Protein AF-A0A9E6JN52-F1 (afdb_monomer_lite)

Sequence (82 aa):
MLEKAIEAIRKSEDRPGLARLRLEKYHEGLSVQILHIGSYEAEAPVIARMHAFIEENGYQPSGKHHEIYLSDPRKVEPAKLK

Radius of gyration: 18.17 Å; chains: 1; bounding box: 39×21×41 Å

pLDDT: mean 94.37, std 3.64, range [80.5, 98.5]

Structure (mmCIF, N/CA/C/O backbone):
data_AF-A0A9E6JN52-F1
#
_entry.id   AF-A0A9E6JN52-F1
#
loop_
_atom_site.group_PDB
_atom_site.id
_atom_site.type_symbol
_atom_site.label_atom_id
_atom_site.label_alt_id
_atom_site.label_comp_id
_atom_site.label_asym_id
_atom_site.label_entity_id
_atom_site.label_seq_id
_atom_site.pdbx_PDB_ins_code
_atom_site.Cartn_x
_atom_site.Cartn_y
_atom_site.Cartn_z
_atom_site.occupancy
_atom_site.B_iso_or_equiv
_atom_site.auth_seq_id
_atom_site.auth_comp_id
_atom_site.auth_asym_id
_atom_site.auth_atom_id
_atom_site.pdbx_PDB_model_num
ATOM 1 N N . MET A 1 1 ? 8.593 7.362 -23.268 1.00 85.31 1 MET A N 1
ATOM 2 C CA . MET A 1 1 ? 9.615 6.949 -22.276 1.00 85.31 1 MET A CA 1
ATOM 3 C C . MET A 1 1 ? 9.523 5.455 -21.982 1.00 85.31 1 MET A C 1
ATOM 5 O O . MET A 1 1 ? 10.502 4.775 -22.243 1.00 85.31 1 MET A O 1
ATOM 9 N N . LEU A 1 2 ? 8.365 4.930 -21.549 1.00 91.31 2 LEU A N 1
ATOM 10 C CA . LEU A 1 2 ? 8.181 3.494 -21.264 1.00 91.31 2 LEU A CA 1
ATOM 11 C C . LEU A 1 2 ? 8.482 2.578 -22.467 1.00 91.31 2 LEU A C 1
ATOM 13 O O . LEU A 1 2 ? 9.315 1.689 -22.359 1.00 91.31 2 LEU A O 1
ATOM 17 N N . GLU A 1 3 ? 7.867 2.828 -23.624 1.00 90.81 3 GLU A N 1
ATOM 18 C CA . GLU A 1 3 ? 8.043 1.989 -24.826 1.00 90.81 3 GLU A CA 1
ATOM 19 C C . GLU A 1 3 ? 9.502 1.915 -25.288 1.00 90.81 3 GLU A C 1
ATOM 21 O O . GLU A 1 3 ? 10.017 0.836 -25.564 1.00 90.81 3 GLU A O 1
ATOM 26 N N . LYS A 1 4 ? 10.201 3.059 -25.293 1.00 92.25 4 LYS A N 1
ATOM 27 C CA . LYS A 1 4 ? 11.629 3.122 -25.638 1.00 92.25 4 LYS A CA 1
ATOM 28 C C . LYS A 1 4 ? 12.487 2.291 -24.677 1.00 92.25 4 LYS A C 1
ATOM 30 O O . LYS A 1 4 ? 13.437 1.656 -25.121 1.00 92.25 4 LYS A O 1
ATOM 35 N N . ALA A 1 5 ? 12.156 2.284 -23.383 1.00 91.56 5 ALA A N 1
ATOM 36 C CA . ALA A 1 5 ? 12.860 1.473 -22.391 1.00 91.56 5 ALA A CA 1
ATOM 37 C C . ALA A 1 5 ? 12.578 -0.030 -22.570 1.00 91.56 5 ALA A C 1
ATOM 39 O O . ALA A 1 5 ? 13.507 -0.831 -22.504 1.00 91.56 5 ALA A O 1
ATOM 40 N N . ILE A 1 6 ? 11.325 -0.409 -22.854 1.00 92.56 6 ILE A N 1
ATOM 41 C CA . ILE A 1 6 ? 10.956 -1.802 -23.157 1.00 92.56 6 ILE A CA 1
ATOM 42 C C . ILE A 1 6 ? 11.728 -2.303 -24.383 1.00 92.56 6 ILE A C 1
ATOM 44 O O . ILE A 1 6 ? 12.308 -3.385 -24.337 1.00 92.56 6 ILE A O 1
ATOM 48 N N . GLU A 1 7 ? 11.773 -1.507 -25.451 1.00 90.56 7 GLU A N 1
ATOM 49 C CA . GLU A 1 7 ? 12.483 -1.855 -26.683 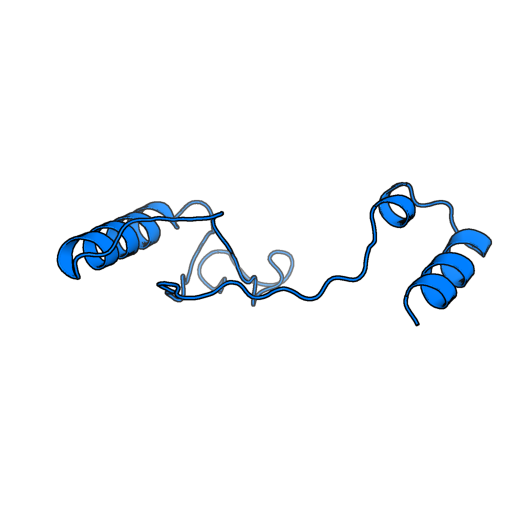1.00 90.56 7 GLU A CA 1
ATOM 50 C C . GLU A 1 7 ? 13.994 -2.012 -26.462 1.00 90.56 7 GLU A C 1
ATOM 52 O O . GLU A 1 7 ? 14.607 -2.938 -26.986 1.00 90.56 7 GLU A O 1
ATOM 57 N N . ALA A 1 8 ? 14.603 -1.145 -25.647 1.00 91.62 8 ALA A N 1
ATOM 58 C CA . ALA A 1 8 ? 16.020 -1.258 -25.310 1.00 91.62 8 ALA A CA 1
ATOM 59 C C . ALA A 1 8 ? 16.340 -2.57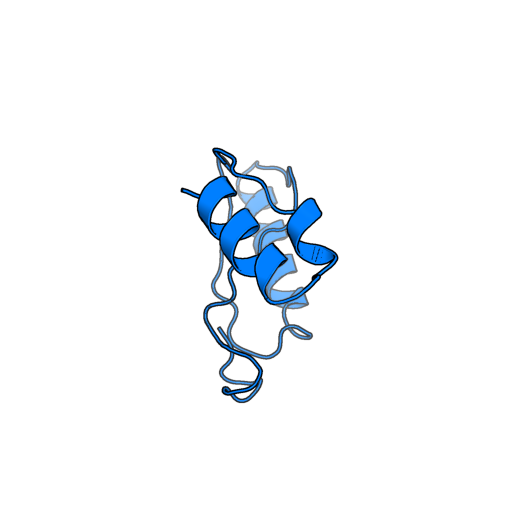1 -24.573 1.00 91.62 8 ALA A C 1
ATOM 61 O O . ALA A 1 8 ? 17.336 -3.215 -24.893 1.00 91.62 8 ALA A O 1
ATOM 62 N N . ILE A 1 9 ? 15.486 -2.990 -23.631 1.00 91.88 9 ILE A N 1
ATOM 63 C CA . ILE A 1 9 ? 15.696 -4.220 -22.850 1.00 91.88 9 ILE A CA 1
ATOM 64 C C . ILE A 1 9 ? 15.444 -5.471 -23.703 1.00 91.88 9 ILE A C 1
ATOM 66 O O . ILE A 1 9 ? 16.220 -6.420 -23.624 1.00 91.88 9 ILE A O 1
ATOM 70 N N . ARG A 1 10 ? 14.412 -5.469 -24.560 1.00 88.69 10 ARG A N 1
ATOM 71 C CA . ARG A 1 10 ? 14.093 -6.613 -25.438 1.00 88.69 10 ARG A CA 1
ATOM 72 C C . ARG A 1 10 ? 15.238 -7.003 -26.371 1.00 88.69 10 ARG A C 1
ATOM 74 O O . ARG A 1 10 ? 15.364 -8.171 -26.713 1.00 88.69 10 ARG A O 1
ATOM 81 N N . LYS A 1 11 ? 16.076 -6.043 -26.774 1.00 86.62 11 LYS A N 1
ATOM 82 C CA . LYS A 1 11 ? 17.252 -6.305 -27.621 1.00 86.62 11 LYS A CA 1
ATOM 83 C C . LYS A 1 11 ? 18.360 -7.071 -26.900 1.00 86.62 11 LYS A C 1
ATOM 85 O O . LYS A 1 11 ? 19.155 -7.723 -27.567 1.00 86.62 11 LYS A O 1
ATOM 90 N N . SER A 1 12 ? 18.437 -6.969 -25.572 1.00 84.75 12 SER A N 1
ATOM 91 C CA . SER A 1 12 ? 19.463 -7.638 -24.763 1.00 84.75 12 SER A CA 1
ATOM 92 C C . SER A 1 12 ? 18.970 -8.911 -24.078 1.00 84.75 12 SER A C 1
ATOM 94 O O . SER A 1 12 ? 19.767 -9.814 -23.850 1.00 84.75 12 SER A O 1
ATOM 96 N N . GLU A 1 13 ? 17.686 -8.983 -23.715 1.00 85.50 13 GLU A N 1
ATOM 97 C CA . GLU A 1 13 ? 17.133 -10.097 -22.943 1.00 85.50 13 GLU A CA 1
ATOM 98 C C . GLU A 1 13 ? 15.619 -10.219 -23.164 1.00 85.50 13 GLU A C 1
ATOM 100 O O . GLU A 1 13 ? 14.879 -9.243 -23.000 1.00 85.50 13 GLU A O 1
ATOM 105 N N . ASP A 1 14 ? 15.139 -11.424 -23.491 1.00 80.50 14 ASP A N 1
ATOM 106 C CA . ASP A 1 14 ? 13.701 -11.682 -23.555 1.00 80.50 14 ASP A CA 1
ATOM 107 C C . ASP A 1 14 ? 13.152 -11.972 -22.153 1.00 80.50 14 ASP A C 1
ATOM 109 O O . ASP A 1 14 ? 13.446 -12.995 -21.533 1.00 80.50 14 ASP A O 1
ATOM 113 N N . ARG A 1 15 ? 12.359 -11.032 -21.634 1.00 88.06 15 ARG A N 1
ATOM 114 C CA . ARG A 1 15 ? 11.706 -11.140 -20.329 1.00 88.06 15 ARG A CA 1
ATOM 115 C C . ARG A 1 15 ? 10.190 -11.155 -20.523 1.00 88.06 15 ARG A C 1
ATOM 117 O O . ARG A 1 15 ? 9.620 -10.102 -20.832 1.00 88.06 15 ARG A O 1
ATOM 124 N N . PRO A 1 16 ? 9.498 -12.268 -20.207 1.00 87.00 16 PRO A N 1
ATOM 125 C CA . PRO A 1 16 ? 8.044 -12.381 -20.367 1.00 87.00 16 PRO A CA 1
ATOM 126 C C . PRO A 1 16 ? 7.246 -11.282 -19.646 1.00 87.00 16 PRO A C 1
ATOM 128 O O . PRO A 1 16 ? 6.147 -10.910 -20.055 1.00 87.00 16 PRO A O 1
ATOM 131 N N . GLY A 1 17 ? 7.804 -10.713 -18.571 1.00 90.38 17 GLY A N 1
ATOM 132 C CA . GLY A 1 17 ? 7.194 -9.611 -17.828 1.00 90.38 17 GLY A CA 1
ATOM 133 C C . GLY A 1 17 ? 7.026 -8.314 -18.626 1.00 90.38 17 GLY A C 1
ATOM 134 O O . GLY A 1 17 ? 6.098 -7.563 -18.335 1.00 90.38 17 GLY A O 1
ATOM 135 N N . LEU A 1 18 ? 7.8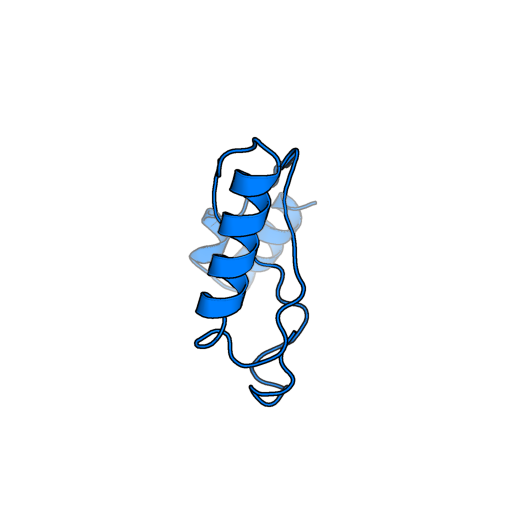59 -8.058 -19.642 1.00 91.69 18 LEU A N 1
ATOM 136 C CA . LEU A 1 18 ? 7.858 -6.786 -20.377 1.00 91.69 18 LEU A CA 1
ATOM 137 C C . LEU A 1 18 ? 6.547 -6.536 -21.123 1.00 91.69 18 LEU A C 1
ATOM 139 O O . LEU A 1 18 ? 6.093 -5.399 -21.186 1.00 91.69 18 LEU A O 1
ATOM 143 N N . ALA A 1 19 ? 5.914 -7.588 -21.648 1.00 89.06 19 ALA A N 1
ATOM 144 C CA . ALA A 1 19 ? 4.636 -7.478 -22.352 1.00 89.06 19 ALA A CA 1
ATOM 145 C C . ALA A 1 19 ? 3.467 -7.056 -21.440 1.00 89.06 19 ALA A C 1
ATOM 147 O O . ALA A 1 19 ? 2.436 -6.619 -21.938 1.00 89.06 19 ALA A O 1
ATOM 148 N N . ARG A 1 20 ? 3.621 -7.174 -20.113 1.00 92.00 20 ARG A N 1
ATOM 149 C CA . ARG A 1 20 ? 2.596 -6.802 -19.123 1.00 92.00 20 ARG A CA 1
ATOM 150 C C . ARG A 1 20 ? 2.757 -5.373 -18.598 1.00 92.00 20 ARG A C 1
ATOM 152 O O . ARG A 1 20 ? 1.901 -4.906 -17.848 1.00 92.00 20 ARG A O 1
ATOM 159 N N . LEU A 1 21 ? 3.848 -4.689 -18.948 1.00 93.25 21 LEU A N 1
ATOM 160 C CA . LEU A 1 21 ? 4.098 -3.321 -18.506 1.00 93.25 21 LEU A CA 1
ATOM 161 C C . LEU A 1 21 ? 3.202 -2.343 -19.262 1.00 93.25 21 LEU A C 1
ATOM 163 O O . LEU A 1 21 ? 3.088 -2.390 -20.484 1.00 93.25 21 LEU A O 1
ATOM 167 N N . ARG A 1 22 ? 2.606 -1.415 -18.522 1.00 93.50 22 ARG A N 1
ATOM 168 C CA . ARG A 1 22 ? 1.752 -0.354 -19.053 1.00 93.50 22 ARG A CA 1
ATOM 169 C C . ARG A 1 22 ? 1.928 0.908 -18.225 1.00 93.50 22 ARG A C 1
ATOM 171 O O . ARG A 1 22 ? 2.308 0.835 -17.058 1.00 93.50 22 ARG A O 1
ATOM 178 N N . LEU A 1 23 ? 1.643 2.052 -18.833 1.00 94.81 23 LEU A N 1
ATOM 179 C CA . LEU A 1 23 ? 1.560 3.327 -18.134 1.00 94.81 23 LEU A CA 1
ATOM 180 C C . LEU A 1 23 ? 0.089 3.666 -17.909 1.00 94.81 23 LEU A C 1
ATOM 182 O O . LEU A 1 23 ? -0.713 3.576 -18.834 1.00 94.81 23 LEU A O 1
ATOM 186 N N . GLU A 1 24 ? -0.253 4.070 -16.694 1.00 94.25 24 GLU A N 1
ATOM 187 C CA . GLU A 1 24 ? -1.618 4.431 -16.327 1.00 94.25 24 GLU A CA 1
ATOM 188 C C . GLU A 1 24 ? -1.611 5.629 -15.378 1.00 94.25 24 GLU A C 1
ATOM 190 O O . GLU A 1 24 ? -0.692 5.796 -14.575 1.00 94.25 24 GLU A O 1
ATOM 195 N N . LYS A 1 25 ? -2.649 6.466 -15.478 1.00 96.00 25 LYS A N 1
ATOM 196 C CA . LYS A 1 25 ? -2.987 7.436 -14.436 1.00 96.00 25 LYS A CA 1
ATOM 197 C C . LYS A 1 25 ? -3.881 6.735 -13.425 1.00 96.00 25 LYS A C 1
ATOM 199 O O . LYS A 1 25 ? -4.939 6.240 -13.801 1.00 96.00 25 LYS A O 1
ATOM 204 N N . TYR A 1 26 ? -3.469 6.725 -12.168 1.00 94.25 26 TYR A N 1
ATOM 205 C CA . TYR A 1 26 ? -4.212 6.075 -11.101 1.00 94.25 26 TYR A CA 1
ATOM 206 C C . TYR A 1 26 ? -4.691 7.120 -10.095 1.00 94.25 26 TYR A C 1
ATOM 208 O O . TYR A 1 26 ? -3.897 7.922 -9.607 1.00 94.25 26 TYR A O 1
ATOM 216 N N . HIS A 1 27 ? -5.994 7.127 -9.821 1.00 95.50 27 HIS A N 1
ATOM 217 C CA . HIS A 1 27 ? -6.610 7.933 -8.773 1.00 95.50 27 HIS A CA 1
ATOM 218 C C . HIS A 1 27 ? -7.351 6.984 -7.837 1.00 95.50 27 HIS A C 1
ATOM 220 O O . HIS A 1 27 ? -8.433 6.506 -8.169 1.00 95.50 27 HIS A O 1
ATOM 226 N N . GLU A 1 28 ? -6.731 6.693 -6.699 1.00 95.38 28 GLU A N 1
ATOM 227 C CA . GLU A 1 28 ? -7.235 5.717 -5.731 1.00 95.38 28 GLU A CA 1
ATOM 228 C C . GLU A 1 28 ? -8.514 6.187 -5.030 1.00 95.38 28 GLU A C 1
ATOM 230 O O . GLU A 1 28 ? -9.433 5.402 -4.825 1.00 95.38 28 GLU A O 1
ATOM 235 N N . GLY A 1 29 ? -8.611 7.490 -4.749 1.00 96.25 29 GLY A N 1
ATOM 236 C CA . GLY A 1 29 ? -9.738 8.078 -4.032 1.00 96.25 29 GLY A CA 1
ATOM 237 C C . GLY A 1 29 ? -9.525 8.115 -2.519 1.00 96.25 29 GLY A C 1
ATOM 238 O O . GLY A 1 29 ? -8.397 8.219 -2.043 1.00 96.25 29 GLY A O 1
ATOM 239 N N . LEU A 1 30 ? -10.632 8.127 -1.773 1.00 96.69 30 LEU A N 1
ATOM 240 C CA . LEU A 1 30 ? -10.619 8.178 -0.313 1.00 96.69 30 LEU A CA 1
ATOM 241 C C . LEU A 1 30 ? -10.201 6.819 0.256 1.00 96.69 30 LEU A C 1
ATOM 243 O O . LEU A 1 30 ? -10.851 5.813 -0.021 1.00 96.69 30 LEU A O 1
ATOM 247 N N . SER A 1 31 ? -9.178 6.824 1.107 1.00 97.19 31 SER A N 1
ATOM 248 C CA . SER A 1 31 ? -8.620 5.613 1.709 1.00 97.19 31 SER A CA 1
ATOM 2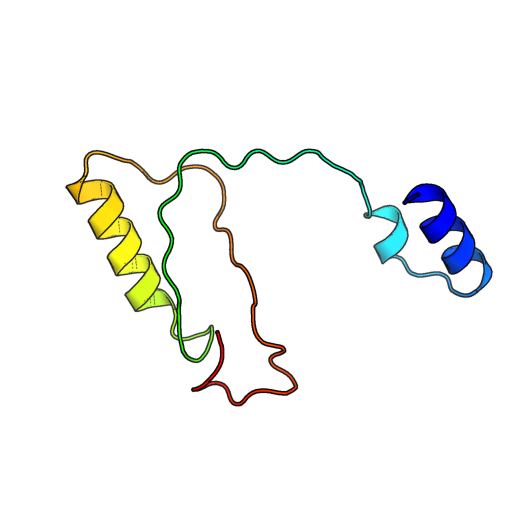49 C C . SER A 1 31 ? -8.398 5.791 3.207 1.00 97.19 31 SER A C 1
ATOM 251 O O . SER A 1 31 ? -8.115 6.890 3.689 1.00 97.19 31 SER A O 1
ATOM 253 N N . VAL A 1 32 ? -8.466 4.681 3.940 1.00 97.50 32 VAL A N 1
ATOM 254 C CA . VAL A 1 32 ? -7.890 4.564 5.284 1.00 97.50 32 VAL A CA 1
ATOM 255 C C . VAL A 1 32 ? -6.524 3.911 5.132 1.00 97.50 32 VAL A C 1
ATOM 257 O O . VAL A 1 32 ? -6.386 2.943 4.391 1.00 97.50 32 VAL A O 1
ATOM 260 N N . GLN A 1 33 ? -5.516 4.439 5.823 1.00 97.38 33 GLN A N 1
ATOM 261 C CA . GLN A 1 33 ? -4.146 3.933 5.768 1.00 97.38 33 GLN A CA 1
ATOM 262 C C . GLN A 1 33 ? -3.552 3.824 7.169 1.00 97.38 33 GLN A C 1
ATOM 264 O O . GLN A 1 33 ? -3.895 4.592 8.071 1.00 97.38 33 GLN A O 1
ATOM 269 N N . ILE A 1 34 ? -2.614 2.901 7.335 1.00 97.25 34 ILE A N 1
ATOM 270 C CA . ILE A 1 34 ? -1.829 2.737 8.555 1.00 97.25 34 ILE A CA 1
ATOM 271 C C . ILE A 1 34 ? -0.436 2.231 8.188 1.00 97.25 34 ILE A C 1
ATOM 273 O O . ILE A 1 34 ? -0.266 1.533 7.192 1.00 97.25 34 ILE A O 1
ATOM 277 N N . LEU A 1 35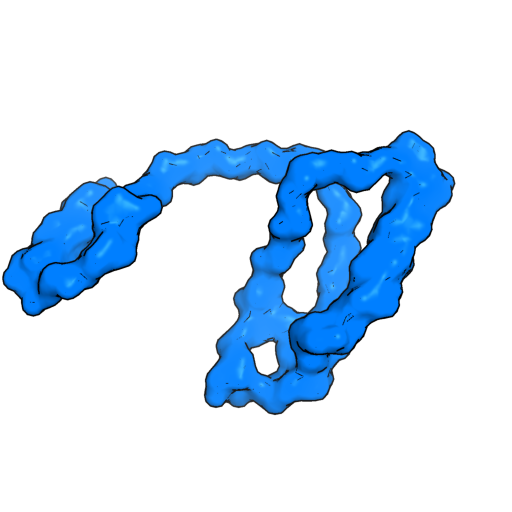 ? 0.564 2.583 8.994 1.00 96.88 35 LEU A N 1
ATOM 278 C CA . LEU A 1 35 ? 1.895 2.000 8.873 1.00 96.88 35 LEU A CA 1
ATOM 279 C C . LEU A 1 35 ? 1.951 0.707 9.691 1.00 96.88 35 LEU A C 1
ATOM 281 O O . LEU A 1 35 ? 1.831 0.751 10.917 1.00 96.88 35 LEU A O 1
ATOM 285 N N . HIS A 1 36 ? 2.166 -0.423 9.022 1.00 97.06 36 HIS A N 1
ATOM 286 C CA . HIS A 1 36 ? 2.510 -1.681 9.680 1.00 97.06 36 HIS A CA 1
ATOM 287 C C . HIS A 1 36 ? 4.017 -1.732 9.940 1.00 97.06 36 HIS A C 1
ATOM 289 O O . HIS A 1 36 ? 4.809 -1.357 9.080 1.00 97.06 36 HIS A O 1
ATOM 295 N N . ILE A 1 37 ? 4.414 -2.174 11.133 1.00 96.62 37 ILE A N 1
ATOM 296 C CA . ILE A 1 37 ? 5.818 -2.436 11.457 1.00 96.62 37 ILE A CA 1
ATOM 297 C C . ILE A 1 37 ? 5.921 -3.869 11.960 1.00 96.62 37 ILE A C 1
ATOM 299 O O . ILE A 1 37 ? 5.353 -4.203 13.000 1.00 96.62 37 ILE A O 1
ATOM 303 N N . GLY A 1 38 ? 6.660 -4.702 11.234 1.00 95.69 38 GLY A N 1
ATOM 304 C CA . GLY A 1 38 ? 6.785 -6.128 11.518 1.00 95.69 38 GLY A CA 1
ATOM 305 C C . GLY A 1 38 ? 6.580 -6.997 10.279 1.00 95.69 38 GLY A C 1
ATOM 306 O O . GLY A 1 38 ? 6.444 -6.500 9.165 1.00 95.69 38 GLY A O 1
ATOM 307 N N . SER A 1 39 ? 6.568 -8.318 10.478 1.00 95.06 39 SER A N 1
ATOM 308 C CA . SER A 1 39 ? 6.391 -9.284 9.384 1.00 95.06 39 SER A CA 1
ATOM 309 C C . SER A 1 39 ? 5.058 -9.067 8.666 1.00 95.06 39 SER A C 1
ATOM 311 O O . SER A 1 39 ? 4.044 -8.845 9.330 1.00 95.06 39 SER A O 1
ATOM 313 N N . TYR A 1 40 ? 5.037 -9.205 7.339 1.00 92.62 40 TYR A N 1
ATOM 314 C CA . TYR A 1 40 ? 3.805 -9.132 6.541 1.00 92.62 40 TYR A CA 1
ATOM 315 C C . TYR A 1 40 ? 2.772 -10.183 6.976 1.00 92.62 40 TYR A C 1
ATOM 317 O O . TYR A 1 40 ? 1.584 -9.907 7.022 1.00 92.62 40 TYR A O 1
ATOM 325 N N . GLU A 1 41 ? 3.215 -11.354 7.442 1.00 94.00 41 GLU A N 1
ATOM 326 C CA . GLU A 1 41 ? 2.321 -12.399 7.974 1.00 94.00 41 GLU A CA 1
ATOM 327 C C . GLU A 1 41 ? 1.545 -11.962 9.233 1.00 94.00 41 GLU A C 1
ATOM 329 O O . GLU A 1 41 ? 0.545 -12.575 9.600 1.00 94.00 41 GLU A O 1
ATOM 334 N N . ALA A 1 42 ? 2.003 -10.903 9.908 1.00 94.81 42 ALA A N 1
ATOM 335 C CA . ALA A 1 42 ? 1.431 -10.393 11.148 1.00 94.81 42 ALA A CA 1
ATOM 336 C C . ALA A 1 42 ? 0.551 -9.143 10.949 1.00 94.81 42 ALA A C 1
ATOM 338 O O . ALA A 1 42 ? 0.225 -8.472 11.927 1.00 94.81 42 ALA A O 1
ATOM 339 N N . GLU A 1 43 ? 0.167 -8.803 9.716 1.00 95.75 43 GLU A N 1
ATOM 340 C CA . GLU A 1 43 ? -0.621 -7.595 9.418 1.00 95.75 43 GLU A CA 1
ATOM 341 C C . GLU A 1 43 ? -2.115 -7.715 9.773 1.00 95.75 43 GLU A C 1
ATOM 343 O O . GLU A 1 43 ? -2.798 -6.704 9.946 1.00 95.75 43 GLU A O 1
ATOM 348 N N . ALA A 1 44 ? -2.639 -8.935 9.935 1.00 96.75 44 ALA A N 1
ATOM 349 C CA . ALA A 1 44 ? -4.071 -9.173 10.138 1.00 96.75 44 ALA A CA 1
ATOM 350 C C . ALA A 1 44 ? -4.708 -8.349 11.286 1.00 96.75 44 ALA A C 1
ATOM 352 O O . ALA A 1 44 ? -5.785 -7.782 11.075 1.00 96.75 44 ALA A O 1
ATOM 353 N N . PRO A 1 45 ? -4.080 -8.193 12.473 1.00 96.62 45 PRO A N 1
ATOM 354 C CA . PRO A 1 45 ? -4.625 -7.343 13.535 1.00 96.62 45 PRO A CA 1
ATOM 355 C C . PRO A 1 45 ? -4.701 -5.862 13.144 1.00 96.62 45 PRO A C 1
ATOM 357 O O . PRO A 1 45 ? -5.604 -5.147 13.575 1.00 96.62 45 PRO A O 1
ATOM 360 N N . VAL A 1 46 ? -3.755 -5.390 12.332 1.00 95.88 46 VAL A N 1
ATOM 361 C CA . VAL A 1 46 ? -3.702 -4.006 11.852 1.00 95.88 46 VAL A CA 1
ATOM 362 C C . VAL A 1 46 ? -4.813 -3.760 10.829 1.00 95.88 46 VAL A C 1
ATOM 364 O O . VAL A 1 46 ? -5.544 -2.779 10.962 1.00 95.88 46 VAL A O 1
ATOM 367 N N . ILE A 1 47 ? -5.023 -4.693 9.897 1.00 96.94 47 ILE A N 1
ATOM 368 C CA . ILE A 1 47 ? -6.130 -4.641 8.929 1.00 96.94 47 ILE A CA 1
ATOM 369 C C . ILE A 1 47 ? -7.487 -4.650 9.647 1.00 96.94 47 ILE A C 1
ATOM 371 O O . ILE A 1 47 ? -8.354 -3.831 9.345 1.00 96.94 47 ILE A O 1
ATOM 375 N N . ALA A 1 48 ? -7.667 -5.513 10.653 1.00 97.75 48 ALA A N 1
ATOM 376 C CA . ALA A 1 48 ? -8.906 -5.563 11.432 1.00 97.75 48 ALA A CA 1
ATOM 377 C C . ALA A 1 48 ? -9.222 -4.219 12.116 1.00 97.75 48 ALA A C 1
ATOM 379 O O . ALA A 1 48 ? -10.369 -3.773 12.109 1.00 97.75 48 ALA A O 1
ATOM 380 N N . ARG A 1 49 ? -8.202 -3.532 12.649 1.00 97.81 49 ARG A N 1
ATOM 381 C CA . ARG A 1 49 ? -8.357 -2.185 13.227 1.00 97.81 49 ARG A CA 1
ATOM 382 C C . ARG A 1 49 ? -8.757 -1.144 12.184 1.00 97.81 49 ARG A C 1
ATOM 384 O O . ARG A 1 49 ? -9.565 -0.274 12.493 1.00 97.81 49 ARG A O 1
ATOM 391 N N . MET A 1 50 ? -8.219 -1.223 10.966 1.00 97.81 50 MET A N 1
ATOM 392 C CA . MET A 1 50 ? -8.632 -0.332 9.876 1.00 97.81 50 MET A CA 1
ATOM 393 C C . MET A 1 50 ? -10.091 -0.565 9.484 1.00 97.81 50 MET A C 1
ATOM 395 O O . MET A 1 50 ? -10.819 0.404 9.299 1.00 97.81 50 MET A O 1
ATOM 399 N N . HIS A 1 51 ? -10.534 -1.823 9.392 1.00 97.62 51 HIS A N 1
ATOM 400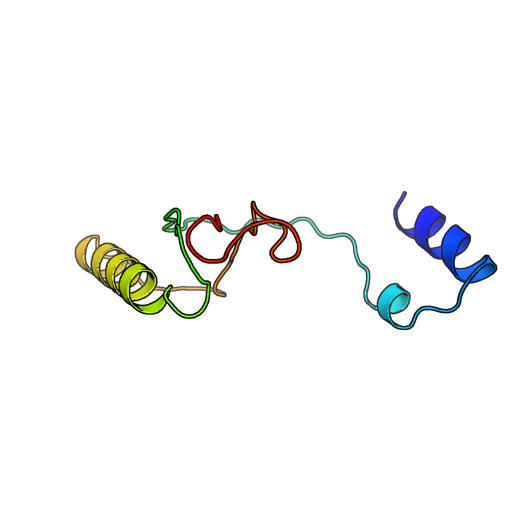 C CA . HIS A 1 51 ? -11.932 -2.144 9.089 1.00 97.62 51 HIS A CA 1
ATOM 401 C C . HIS A 1 51 ? -12.892 -1.607 10.155 1.00 97.62 51 HIS A C 1
ATOM 403 O O . HIS A 1 51 ? -13.886 -0.981 9.797 1.00 97.62 51 HIS A O 1
ATOM 409 N N . ALA A 1 52 ? -12.562 -1.776 11.439 1.00 98.25 52 ALA A N 1
ATOM 410 C CA . ALA A 1 52 ? -13.349 -1.198 12.527 1.00 98.25 52 ALA A CA 1
ATOM 411 C C . ALA A 1 52 ? -13.422 0.334 12.413 1.00 98.25 52 ALA A C 1
ATOM 413 O O . ALA A 1 52 ? -14.505 0.906 12.451 1.00 98.25 52 ALA A O 1
ATOM 414 N N . PHE A 1 53 ? -12.288 0.999 12.163 1.00 98.50 53 PHE A N 1
ATOM 415 C CA . PHE A 1 53 ? -12.255 2.452 11.983 1.00 98.50 53 PHE A CA 1
ATOM 416 C C . PHE A 1 53 ? -13.106 2.925 10.792 1.00 98.50 53 PHE A C 1
ATOM 418 O O . PHE A 1 53 ? -13.781 3.948 10.886 1.00 98.50 53 PHE A O 1
ATOM 425 N N . ILE A 1 54 ? -13.087 2.195 9.671 1.00 98.19 54 ILE A N 1
ATOM 426 C CA . ILE A 1 54 ? -13.928 2.487 8.499 1.00 98.19 54 ILE A CA 1
ATOM 427 C C . ILE A 1 54 ? -15.410 2.464 8.897 1.00 98.19 54 ILE A C 1
ATOM 429 O O . ILE A 1 54 ? -16.127 3.428 8.624 1.00 98.19 54 ILE A O 1
ATOM 433 N N . GLU A 1 55 ? -15.848 1.395 9.565 1.00 98.31 55 GLU A N 1
ATOM 434 C CA . GLU A 1 55 ? -17.241 1.206 9.980 1.00 98.31 55 GLU A CA 1
ATOM 435 C C . GLU A 1 55 ? -17.687 2.253 11.012 1.00 98.31 55 GLU A C 1
ATOM 437 O O . GLU A 1 55 ? -18.720 2.898 10.831 1.00 98.31 55 GLU A O 1
ATOM 442 N N . GLU A 1 56 ? -16.880 2.490 12.049 1.00 98.50 56 GLU A N 1
ATOM 443 C CA . GLU A 1 56 ? -17.156 3.466 13.115 1.00 98.50 56 GLU A CA 1
ATOM 444 C C . GLU A 1 56 ? -17.343 4.896 12.586 1.00 98.50 56 GLU A C 1
ATOM 446 O O . GLU A 1 56 ? -18.065 5.694 13.184 1.00 98.50 56 GLU A O 1
ATOM 451 N N . ASN A 1 57 ? -16.724 5.224 11.449 1.00 98.31 57 ASN A N 1
ATOM 452 C CA . ASN A 1 57 ? -16.829 6.535 10.809 1.00 98.31 57 ASN A CA 1
ATOM 453 C C . ASN A 1 57 ? -17.899 6.591 9.701 1.00 98.31 57 ASN A C 1
ATOM 455 O O . ASN A 1 57 ? -17.965 7.574 8.963 1.00 98.31 57 ASN A O 1
ATOM 459 N N . GLY A 1 58 ? -18.747 5.564 9.577 1.00 98.19 58 GLY A N 1
ATOM 460 C CA . GLY A 1 58 ? -19.852 5.531 8.615 1.00 98.19 58 GLY A CA 1
ATOM 461 C C . GLY A 1 58 ? -19.425 5.276 7.167 1.00 98.19 58 GLY A C 1
ATOM 462 O O . GLY A 1 58 ? -20.189 5.562 6.244 1.00 98.19 58 GLY A O 1
ATOM 463 N N . TYR A 1 59 ? -18.216 4.750 6.955 1.00 97.94 59 TYR A N 1
ATOM 464 C CA . TYR A 1 59 ? -17.712 4.358 5.641 1.00 97.94 59 TYR A CA 1
ATOM 465 C C . TYR A 1 59 ? -17.847 2.845 5.421 1.00 97.94 59 TYR A C 1
ATOM 467 O O . TYR A 1 59 ? -18.218 2.086 6.315 1.00 97.94 59 TYR A O 1
ATOM 475 N N . GLN A 1 60 ? -17.532 2.393 4.205 1.00 96.75 60 GLN A N 1
ATOM 476 C CA . GLN A 1 60 ? -17.485 0.977 3.841 1.00 96.75 60 GLN A CA 1
ATOM 477 C C . GLN A 1 60 ? -16.217 0.677 3.031 1.00 96.75 60 GLN A C 1
ATOM 479 O O . GLN A 1 60 ? -15.794 1.530 2.242 1.00 96.75 60 GLN A O 1
ATOM 484 N N . PRO A 1 61 ? -15.609 -0.518 3.180 1.00 94.69 61 PRO A N 1
ATOM 485 C CA . PRO A 1 61 ? -14.499 -0.933 2.331 1.00 94.69 61 PRO A CA 1
ATOM 486 C C . PRO A 1 61 ? -14.899 -0.922 0.853 1.00 94.69 61 PRO A C 1
ATOM 488 O O . PRO A 1 61 ? -15.988 -1.366 0.485 1.00 94.69 61 PRO A O 1
ATOM 491 N N . SER A 1 62 ? -14.009 -0.437 -0.009 1.00 94.44 62 SER A N 1
ATOM 492 C CA . SER A 1 62 ? -14.220 -0.420 -1.456 1.00 94.44 62 SER A CA 1
ATOM 493 C C . SER A 1 62 ? -12.898 -0.598 -2.200 1.00 94.44 62 SER A C 1
ATOM 495 O O . SER A 1 62 ? -11.826 -0.357 -1.648 1.00 94.44 62 SER A O 1
ATOM 497 N N . GLY A 1 63 ? -12.965 -1.038 -3.458 1.00 93.56 63 GLY A N 1
ATOM 498 C CA . GLY A 1 63 ? -11.772 -1.227 -4.282 1.00 93.56 63 GLY A CA 1
ATOM 499 C C . GLY A 1 63 ? -10.926 -2.440 -3.877 1.00 93.56 63 GLY A C 1
ATOM 500 O O . GLY A 1 63 ? -11.451 -3.468 -3.452 1.00 93.56 63 GLY A O 1
ATOM 501 N N . LYS A 1 64 ? -9.611 -2.345 -4.099 1.00 95.56 64 LYS A N 1
ATOM 502 C CA . LYS A 1 64 ? -8.628 -3.396 -3.792 1.00 95.56 64 LYS A CA 1
ATOM 503 C C . LYS A 1 64 ? -7.786 -2.986 -2.585 1.00 95.56 64 LYS A C 1
ATOM 505 O O . LYS A 1 64 ? -7.522 -1.801 -2.418 1.00 95.56 64 LYS A O 1
ATOM 510 N N . HIS A 1 65 ? -7.309 -3.967 -1.815 1.00 95.62 65 HIS A N 1
ATOM 511 C CA . HIS A 1 65 ? -6.246 -3.736 -0.833 1.00 95.62 65 HIS A CA 1
ATOM 512 C C . HIS A 1 65 ? -5.001 -3.176 -1.535 1.00 95.62 65 HIS A C 1
ATOM 514 O O . HIS A 1 65 ? -4.645 -3.648 -2.621 1.00 95.62 65 HIS A O 1
ATOM 520 N N . HIS A 1 66 ? -4.365 -2.175 -0.929 1.00 96.62 66 HIS A N 1
ATOM 521 C CA . HIS A 1 66 ? -3.197 -1.504 -1.484 1.00 96.62 66 HIS A CA 1
ATOM 522 C C . HIS A 1 66 ? -2.100 -1.403 -0.425 1.00 96.62 66 HIS A C 1
ATOM 524 O O . HIS A 1 66 ? -2.268 -0.765 0.610 1.00 96.62 66 HIS A O 1
ATOM 530 N N . GLU A 1 67 ? -0.966 -2.034 -0.715 1.00 96.75 67 GLU A N 1
ATOM 531 C CA . GLU A 1 67 ? 0.225 -2.033 0.128 1.00 96.75 67 GLU A CA 1
ATOM 532 C C . GLU A 1 67 ? 1.335 -1.207 -0.527 1.00 96.75 67 GLU A C 1
ATOM 534 O O . GLU A 1 67 ? 1.553 -1.280 -1.740 1.00 96.75 67 GLU A O 1
ATOM 539 N N . ILE A 1 68 ? 2.075 -0.454 0.288 1.00 96.62 68 ILE A N 1
ATOM 540 C CA . ILE A 1 68 ? 3.284 0.261 -0.128 1.00 96.62 68 ILE A CA 1
ATOM 541 C C . ILE A 1 68 ? 4.457 -0.313 0.663 1.00 96.62 68 ILE A C 1
ATOM 543 O O . ILE A 1 68 ? 4.610 -0.023 1.845 1.00 96.62 68 ILE A O 1
ATOM 547 N N . TYR A 1 69 ? 5.307 -1.102 0.006 1.00 96.19 69 TYR A N 1
ATOM 548 C CA . TYR A 1 69 ? 6.497 -1.670 0.640 1.00 96.19 69 TYR A CA 1
ATOM 549 C C . TYR A 1 69 ? 7.608 -0.620 0.735 1.00 96.19 69 TYR A C 1
ATOM 551 O O . TYR A 1 69 ? 8.239 -0.274 -0.267 1.00 96.19 69 TYR A O 1
ATOM 559 N N . LEU A 1 70 ? 7.860 -0.114 1.944 1.00 97.06 70 LEU A N 1
ATOM 560 C CA . LEU A 1 70 ? 8.924 0.863 2.196 1.00 97.06 70 LEU A CA 1
ATOM 561 C C . LEU A 1 70 ? 10.282 0.189 2.428 1.00 97.06 70 LEU A C 1
ATOM 563 O O . LEU A 1 70 ? 11.330 0.820 2.277 1.00 97.06 70 LEU A O 1
ATOM 567 N N . SER A 1 71 ? 10.267 -1.095 2.783 1.00 96.12 71 SER A N 1
ATOM 568 C CA . SER A 1 71 ? 11.451 -1.903 3.073 1.00 96.12 71 SER A CA 1
ATOM 569 C C . SER A 1 71 ? 11.713 -2.952 1.992 1.00 96.12 71 SER A C 1
ATOM 571 O O . SER A 1 71 ? 10.788 -3.556 1.460 1.00 96.12 71 SER A O 1
ATOM 573 N N . ASP A 1 72 ? 12.990 -3.223 1.701 1.00 95.94 72 ASP A N 1
ATOM 574 C CA . ASP A 1 72 ? 13.384 -4.407 0.925 1.00 95.94 72 ASP A CA 1
ATOM 575 C C . ASP A 1 72 ? 13.474 -5.609 1.884 1.00 95.94 72 ASP A C 1
ATOM 577 O O . ASP A 1 72 ? 14.399 -5.645 2.709 1.00 95.94 72 ASP A O 1
ATOM 581 N N . PRO A 1 73 ? 12.572 -6.605 1.790 1.00 94.62 73 PRO A N 1
ATOM 582 C CA . PRO A 1 73 ? 12.536 -7.732 2.722 1.00 94.62 73 PRO A CA 1
ATOM 583 C C . PRO A 1 73 ? 13.784 -8.619 2.662 1.00 94.62 73 PRO A C 1
ATOM 585 O O . PRO A 1 73 ? 14.027 -9.410 3.565 1.00 94.62 73 PRO A O 1
ATOM 588 N N . ARG A 1 74 ? 14.624 -8.471 1.631 1.00 96.19 74 ARG A N 1
ATOM 589 C CA . ARG A 1 74 ? 15.908 -9.182 1.531 1.00 96.19 74 ARG A CA 1
ATOM 590 C C . ARG A 1 74 ? 17.018 -8.524 2.354 1.00 96.19 74 ARG A C 1
ATOM 592 O O . ARG A 1 74 ? 18.094 -9.098 2.479 1.00 96.19 74 ARG A O 1
ATOM 599 N N . LYS A 1 75 ? 16.798 -7.299 2.847 1.00 96.50 75 LYS A N 1
ATOM 600 C CA . LYS A 1 75 ? 17.813 -6.471 3.525 1.00 96.50 75 LYS A CA 1
ATOM 601 C C . LYS A 1 75 ? 17.452 -6.106 4.961 1.00 96.50 75 LYS A C 1
ATOM 603 O O . LYS A 1 75 ? 18.320 -5.639 5.693 1.00 96.50 75 LYS A O 1
ATOM 608 N N . VAL A 1 76 ? 16.189 -6.257 5.345 1.00 95.88 76 VAL A N 1
ATOM 609 C CA . VAL A 1 76 ? 15.660 -5.814 6.637 1.00 95.88 76 VAL A CA 1
ATOM 610 C C . VAL A 1 76 ? 15.057 -7.011 7.357 1.00 95.88 76 VAL A C 1
ATOM 612 O O . VAL A 1 76 ? 14.305 -7.782 6.771 1.00 95.88 76 VAL A O 1
ATOM 615 N N . GLU A 1 77 ? 15.395 -7.170 8.635 1.00 96.25 77 GLU A N 1
ATOM 616 C CA . GLU A 1 77 ? 14.827 -8.230 9.470 1.00 96.25 77 GLU A CA 1
ATOM 617 C C . GLU A 1 77 ? 13.301 -8.073 9.595 1.00 96.25 77 GLU A C 1
ATOM 619 O O . GLU A 1 77 ? 12.837 -6.940 9.757 1.00 96.25 77 GLU A O 1
ATOM 624 N N . PRO A 1 78 ? 12.518 -9.171 9.622 1.00 95.25 78 PRO A N 1
ATOM 625 C CA . PRO A 1 78 ? 11.054 -9.112 9.610 1.00 95.25 78 PRO A CA 1
ATOM 626 C C . PRO A 1 78 ? 10.438 -8.175 10.653 1.00 95.25 78 PRO A C 1
ATOM 628 O O . PRO A 1 78 ? 9.526 -7.420 10.345 1.00 95.25 78 PRO A O 1
ATOM 631 N N . ALA A 1 79 ? 10.975 -8.144 11.875 1.00 95.62 79 ALA A N 1
ATOM 632 C CA . ALA A 1 79 ? 10.474 -7.291 12.958 1.00 95.62 79 ALA A CA 1
ATOM 633 C C . ALA A 1 79 ? 10.645 -5.775 12.712 1.00 95.62 79 ALA A C 1
ATOM 635 O O . ALA A 1 79 ? 10.075 -4.968 13.442 1.00 95.62 79 ALA A O 1
ATOM 636 N N . LYS A 1 80 ? 11.449 -5.381 11.719 1.00 93.38 80 LYS A N 1
ATOM 637 C CA . LYS A 1 80 ? 11.753 -3.984 11.375 1.00 93.38 80 LYS A CA 1
ATOM 638 C C . LYS A 1 80 ? 11.218 -3.586 9.998 1.00 93.38 80 LYS A C 1
ATOM 640 O O . LYS A 1 80 ? 11.468 -2.452 9.583 1.00 93.38 80 LYS A O 1
ATOM 645 N N . LEU A 1 81 ? 10.535 -4.496 9.296 1.00 94.62 81 LEU A N 1
ATOM 646 C CA . LEU A 1 81 ? 9.889 -4.188 8.025 1.00 94.62 81 LEU A CA 1
ATOM 647 C C . LEU A 1 81 ? 8.826 -3.112 8.224 1.00 94.62 81 LEU A C 1
ATOM 649 O O . LEU A 1 81 ? 8.181 -3.047 9.269 1.00 94.62 81 LEU A O 1
ATOM 653 N N . LYS A 1 82 ? 8.712 -2.269 7.207 1.00 91.06 82 LYS A N 1
ATOM 654 C CA . LYS A 1 82 ? 7.796 -1.142 7.062 1.00 91.06 82 LYS A CA 1
ATOM 655 C C . LYS A 1 82 ? 7.294 -1.117 5.632 1.00 91.06 82 LYS A C 1
ATOM 657 O O . LYS A 1 82 ? 8.124 -1.446 4.741 1.00 91.06 82 LYS A O 1
#

Secondary structure (DSSP, 8-state):
-HHHHHHHHHTT---GGGGG---------S-------S-GGG-HHHHHHHHHHHHHTT----S-------S-TTTS-GGG--

Foldseek 3Di:
DLVVVLVVVCVPDDDPCSVVDDDDDDDPPDDDDDDDAFAPVPCVVVVVVSQVVCVVVPHHDDDDDDDDFPDDPVPDPRRGTD